Protein AF-A0A495KYU2-F1 (afdb_monomer)

pLDDT: mean 87.94, std 12.69, range [55.38, 97.56]

Sequence (71 aa):
MEELARLKAKFGDRYIIRCTRRFWIATDRDCDTTTEPTLIENSAAELEAKMRDPGPRVGVPYSSEVLGPRT

Structure (mmCIF, N/CA/C/O backbone):
data_AF-A0A495KYU2-F1
#
_entry.id   AF-A0A495KYU2-F1
#
loop_
_atom_site.group_PDB
_atom_site.id
_atom_site.type_symbol
_atom_site.label_atom_id
_atom_site.label_alt_id
_atom_site.label_comp_id
_atom_site.label_asym_id
_atom_site.label_entity_id
_atom_site.label_seq_id
_atom_site.pdbx_PDB_ins_code
_atom_site.Cartn_x
_atom_site.Cartn_y
_atom_site.Cartn_z
_atom_site.occupancy
_atom_site.B_iso_or_equiv
_atom_site.auth_seq_id
_atom_site.auth_comp_id
_atom_site.auth_asym_id
_atom_site.auth_atom_id
_atom_site.pdbx_PDB_model_num
ATOM 1 N N . MET A 1 1 ? -10.791 5.641 11.336 1.00 70.06 1 MET A N 1
ATOM 2 C CA . MET A 1 1 ? -11.350 4.460 10.625 1.00 70.06 1 MET A CA 1
ATOM 3 C C . MET A 1 1 ? -12.018 4.844 9.310 1.00 70.06 1 MET A C 1
ATOM 5 O O . MET A 1 1 ? -11.882 4.089 8.357 1.00 70.06 1 MET A O 1
ATOM 9 N N . GLU A 1 2 ? -12.682 6.001 9.224 1.00 91.19 2 GLU A N 1
ATOM 10 C CA . GLU A 1 2 ? -13.289 6.504 7.979 1.00 91.19 2 GLU A CA 1
ATOM 11 C C . GLU A 1 2 ? -12.292 6.613 6.811 1.00 91.19 2 GLU A C 1
ATOM 13 O O . GLU A 1 2 ? -12.559 6.116 5.721 1.00 91.19 2 GLU A O 1
ATOM 18 N N . GLU A 1 3 ? -11.089 7.141 7.054 1.00 93.50 3 GLU A N 1
ATOM 19 C CA . GLU A 1 3 ? -10.039 7.240 6.027 1.00 93.50 3 GLU A CA 1
ATOM 20 C C . GLU A 1 3 ? -9.605 5.873 5.486 1.00 93.50 3 GLU A C 1
ATOM 22 O O . GLU A 1 3 ? -9.412 5.709 4.284 1.00 93.50 3 GLU A O 1
ATOM 27 N N . LEU A 1 4 ? -9.519 4.856 6.350 1.00 93.94 4 LEU A N 1
ATOM 28 C CA . LEU A 1 4 ? -9.195 3.495 5.924 1.00 93.94 4 LEU A CA 1
ATOM 29 C C . LEU A 1 4 ? -10.292 2.925 5.023 1.00 93.94 4 LEU A C 1
ATOM 31 O O . LEU A 1 4 ? -9.979 2.294 4.016 1.00 93.94 4 LEU A O 1
ATOM 35 N N . ALA A 1 5 ? -11.562 3.154 5.363 1.00 95.81 5 ALA A N 1
ATOM 36 C CA . ALA A 1 5 ? -12.683 2.737 4.529 1.00 95.81 5 ALA A CA 1
ATOM 37 C C . ALA A 1 5 ? -12.666 3.457 3.171 1.00 95.81 5 ALA A C 1
ATOM 39 O O . ALA A 1 5 ? -12.809 2.805 2.138 1.00 95.81 5 ALA A O 1
ATOM 40 N N . ARG A 1 6 ? -12.393 4.770 3.156 1.00 96.81 6 ARG A N 1
ATOM 41 C CA . ARG A 1 6 ? -12.252 5.560 1.925 1.00 96.81 6 ARG A CA 1
ATOM 42 C C . ARG A 1 6 ? -11.122 5.035 1.036 1.00 96.81 6 ARG A C 1
ATOM 44 O O . ARG A 1 6 ? -11.334 4.843 -0.159 1.00 96.81 6 ARG A O 1
ATOM 51 N N . LEU A 1 7 ? -9.935 4.793 1.595 1.00 95.81 7 LEU A N 1
ATOM 52 C CA . LEU A 1 7 ? -8.801 4.279 0.824 1.00 95.81 7 LEU A CA 1
ATOM 53 C C . LEU A 1 7 ? -9.082 2.877 0.283 1.00 95.81 7 LEU A C 1
ATOM 55 O O . LEU A 1 7 ? -8.794 2.609 -0.880 1.00 95.81 7 LEU A O 1
ATOM 59 N N . LYS A 1 8 ? -9.712 2.006 1.080 1.00 97.19 8 LYS A N 1
ATOM 60 C CA . LYS A 1 8 ? -10.140 0.676 0.624 1.00 97.19 8 LYS A CA 1
ATOM 61 C C . LYS A 1 8 ? -11.167 0.746 -0.501 1.00 97.19 8 LYS A C 1
ATOM 63 O O . LYS A 1 8 ? -11.049 -0.013 -1.451 1.00 97.19 8 LYS A O 1
ATOM 68 N N . ALA A 1 9 ? -12.134 1.656 -0.429 1.00 97.06 9 ALA A N 1
ATOM 69 C CA . ALA A 1 9 ? -13.110 1.836 -1.501 1.00 97.06 9 ALA A CA 1
ATOM 70 C C . ALA A 1 9 ? -12.458 2.348 -2.796 1.00 97.06 9 ALA A C 1
ATOM 72 O O . ALA A 1 9 ? -12.836 1.927 -3.882 1.00 97.06 9 ALA A O 1
ATOM 73 N N . LYS A 1 10 ? -11.464 3.236 -2.682 1.00 97.19 10 LYS A N 1
ATOM 74 C CA . LYS A 1 10 ? -10.827 3.886 -3.833 1.00 97.19 10 LYS A CA 1
ATOM 75 C C . LYS A 1 10 ? -9.732 3.050 -4.500 1.00 97.19 10 LYS A C 1
ATOM 77 O O . LYS A 1 10 ? -9.610 3.076 -5.716 1.00 97.19 10 LYS A O 1
ATOM 82 N N . PHE A 1 11 ? -8.925 2.345 -3.714 1.00 96.31 11 PHE A N 1
ATOM 83 C CA . PHE A 1 11 ? -7.723 1.653 -4.191 1.00 96.31 11 PHE A CA 1
ATOM 84 C C . PHE A 1 11 ? -7.696 0.164 -3.839 1.00 96.31 11 PHE A C 1
ATOM 86 O O . PHE A 1 11 ? -6.705 -0.511 -4.110 1.00 96.31 11 PHE A O 1
ATOM 93 N N . GLY A 1 12 ? -8.754 -0.358 -3.215 1.00 94.56 12 GLY A N 1
ATOM 94 C CA . GLY A 1 12 ? -8.793 -1.733 -2.723 1.00 94.56 12 GLY A CA 1
ATOM 95 C C . GLY A 1 12 ? -8.714 -2.799 -3.811 1.00 94.56 12 GLY A C 1
ATOM 96 O O . GLY A 1 12 ? -8.389 -3.936 -3.486 1.00 94.56 12 GLY A O 1
ATOM 97 N N . ASP A 1 13 ? -8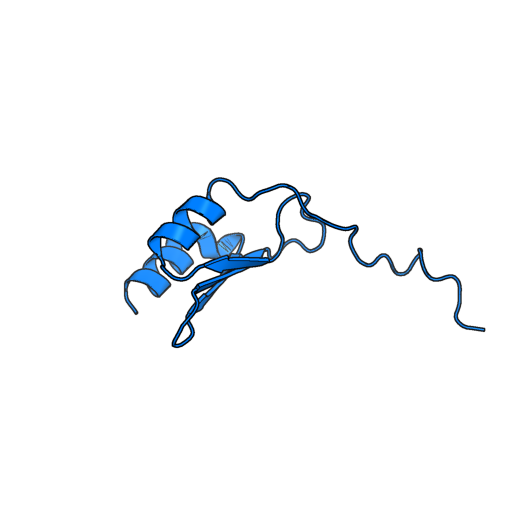.988 -2.444 -5.067 1.00 95.94 13 ASP A N 1
ATOM 98 C CA . ASP A 1 13 ? -8.792 -3.315 -6.228 1.00 95.94 13 ASP A CA 1
ATOM 99 C C . ASP A 1 13 ? -7.311 -3.660 -6.436 1.00 95.94 13 ASP A C 1
ATOM 101 O O . ASP A 1 13 ? -6.963 -4.830 -6.552 1.00 95.94 13 ASP A O 1
ATOM 105 N N . ARG A 1 14 ? -6.436 -2.651 -6.359 1.00 95.56 14 ARG 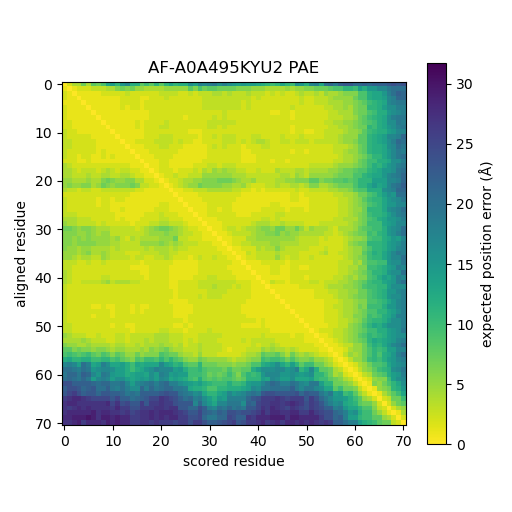A N 1
ATOM 106 C CA . ARG A 1 14 ? -4.989 -2.796 -6.561 1.00 95.56 14 ARG A CA 1
ATOM 107 C C . ARG A 1 14 ? -4.228 -3.101 -5.276 1.00 95.56 14 ARG A C 1
ATOM 109 O O . ARG A 1 14 ? -3.249 -3.835 -5.301 1.00 95.56 14 ARG A O 1
ATOM 116 N N . TYR A 1 15 ? -4.669 -2.560 -4.143 1.00 96.69 15 TYR A N 1
ATOM 117 C CA . TYR A 1 15 ? -3.921 -2.628 -2.891 1.00 96.69 15 TYR A CA 1
ATOM 118 C C . TYR A 1 15 ? -4.68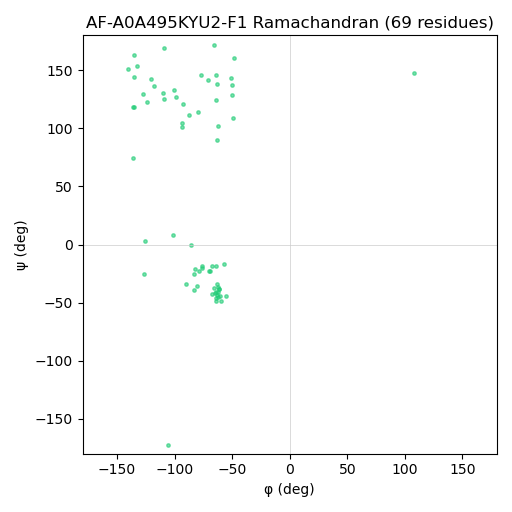6 -3.333 -1.772 1.00 96.69 15 TYR A C 1
ATOM 120 O O . TYR A 1 15 ? -5.884 -3.138 -1.557 1.00 96.69 15 TYR A O 1
ATOM 128 N N . ILE A 1 16 ? -3.958 -4.103 -0.971 1.00 97.00 16 ILE A N 1
ATOM 129 C CA . ILE A 1 16 ? -4.381 -4.528 0.362 1.00 97.00 16 ILE A CA 1
ATOM 130 C C . ILE A 1 16 ? -3.946 -3.441 1.344 1.00 97.00 16 ILE A C 1
ATOM 132 O O . ILE A 1 16 ? -2.757 -3.249 1.590 1.00 97.00 16 ILE A O 1
ATOM 136 N N . ILE A 1 17 ? -4.918 -2.723 1.910 1.00 97.25 17 ILE A N 1
ATOM 137 C CA . ILE A 1 17 ? -4.665 -1.534 2.735 1.00 97.25 17 ILE A CA 1
ATOM 138 C C . ILE A 1 17 ? -4.987 -1.827 4.197 1.00 97.25 17 ILE A C 1
ATOM 140 O O . ILE A 1 17 ? -6.080 -2.305 4.530 1.00 97.25 17 ILE A O 1
ATOM 144 N N . ARG A 1 18 ? -4.056 -1.495 5.090 1.00 96.44 18 ARG A N 1
ATOM 145 C CA . ARG A 1 18 ? -4.222 -1.621 6.541 1.00 96.44 18 ARG A CA 1
ATOM 146 C C . ARG A 1 18 ? -3.606 -0.434 7.272 1.00 96.44 18 ARG A C 1
ATOM 148 O O . ARG A 1 18 ? -2.627 0.149 6.826 1.00 96.44 18 ARG A O 1
ATOM 155 N N . CYS A 1 19 ? -4.172 -0.114 8.429 1.00 94.62 19 CYS A N 1
ATOM 156 C CA . CYS A 1 19 ? -3.640 0.883 9.348 1.00 94.62 19 CYS A CA 1
ATOM 157 C C . CYS A 1 19 ? -3.282 0.190 10.663 1.00 94.62 19 CYS A C 1
ATOM 159 O O . CYS A 1 19 ? -4.043 -0.633 11.172 1.00 94.62 19 CYS A O 1
ATOM 161 N N . THR A 1 20 ? -2.122 0.526 11.208 1.00 91.75 20 THR A N 1
ATOM 162 C CA . THR A 1 20 ? -1.698 0.162 12.565 1.00 91.75 20 THR A CA 1
ATOM 163 C C . THR A 1 20 ? -1.784 1.397 13.467 1.00 91.75 20 THR A C 1
ATOM 165 O O . THR A 1 20 ? -2.271 2.439 13.043 1.00 91.75 20 THR A O 1
ATOM 168 N N . ARG A 1 21 ? -1.302 1.326 14.716 1.00 90.62 21 ARG A N 1
ATOM 169 C CA . ARG A 1 21 ? -1.259 2.508 15.601 1.00 90.62 21 ARG A CA 1
ATOM 170 C C . ARG A 1 21 ? -0.280 3.597 15.140 1.00 90.62 21 ARG A C 1
ATOM 172 O O . ARG A 1 21 ? -0.372 4.710 15.638 1.00 90.62 21 ARG A O 1
ATOM 179 N N . ARG A 1 22 ? 0.677 3.266 14.267 1.00 91.25 22 ARG A N 1
ATOM 180 C CA . ARG A 1 22 ? 1.755 4.179 13.839 1.00 91.25 22 ARG A CA 1
ATOM 181 C C . ARG A 1 22 ? 1.881 4.348 12.332 1.00 91.25 22 ARG A C 1
ATOM 183 O O . ARG A 1 22 ? 2.391 5.367 11.902 1.00 91.25 22 ARG A O 1
ATOM 190 N N . PHE A 1 23 ? 1.448 3.359 11.558 1.00 95.69 23 PHE A N 1
ATOM 191 C CA . PHE A 1 23 ? 1.711 3.320 10.124 1.00 95.69 23 PHE A CA 1
ATOM 192 C C . PHE A 1 23 ? 0.481 2.935 9.323 1.00 95.69 23 PHE A C 1
ATOM 194 O O . PHE A 1 23 ? -0.288 2.049 9.719 1.00 95.69 23 PHE A O 1
ATOM 201 N N . TRP A 1 24 ?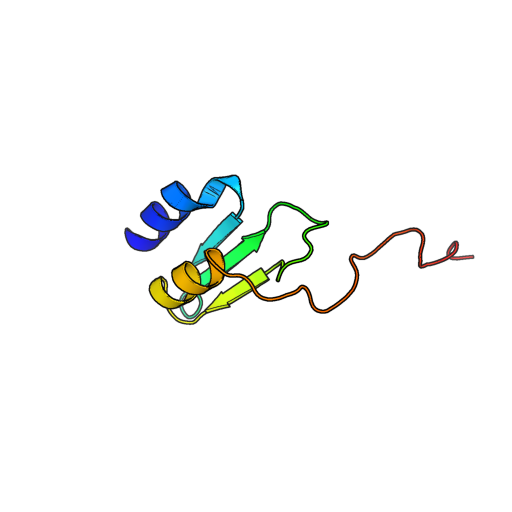 0.388 3.552 8.157 1.00 97.38 24 TRP A N 1
ATOM 202 C CA . TRP A 1 24 ? -0.501 3.230 7.062 1.00 97.38 24 TRP A CA 1
ATOM 203 C C . TRP A 1 24 ? 0.275 2.413 6.038 1.00 97.38 24 TRP A C 1
ATOM 205 O O . TRP A 1 24 ? 1.360 2.804 5.623 1.00 97.38 24 TRP A O 1
ATOM 215 N N . ILE A 1 25 ? -0.256 1.249 5.673 1.00 97.44 25 ILE A N 1
ATOM 216 C CA . ILE A 1 25 ? 0.432 0.280 4.823 1.00 97.44 25 ILE A CA 1
ATOM 217 C C . ILE A 1 25 ? -0.486 -0.085 3.659 1.00 97.44 25 ILE A C 1
ATOM 219 O O . ILE A 1 25 ? -1.637 -0.474 3.886 1.00 97.44 25 ILE A O 1
ATOM 223 N N . ALA A 1 26 ? 0.037 -0.014 2.437 1.00 97.56 26 ALA A N 1
ATOM 224 C CA . ALA A 1 26 ? -0.605 -0.531 1.234 1.00 97.56 26 ALA A CA 1
ATOM 225 C C . ALA A 1 26 ? 0.335 -1.512 0.534 1.00 97.56 26 ALA A C 1
ATOM 227 O O . ALA A 1 26 ? 1.455 -1.158 0.182 1.00 97.56 26 ALA A O 1
ATOM 228 N N . THR A 1 27 ? -0.126 -2.740 0.330 1.00 96.12 27 THR A N 1
ATOM 229 C CA . THR A 1 27 ? 0.616 -3.766 -0.410 1.00 96.12 27 THR A CA 1
ATOM 230 C C . THR A 1 27 ? -0.072 -4.001 -1.744 1.00 96.12 27 THR A C 1
ATOM 232 O O . THR A 1 27 ? -1.280 -4.241 -1.754 1.00 96.12 27 THR A O 1
ATOM 235 N N . ASP A 1 28 ? 0.663 -3.877 -2.848 1.00 95.50 28 ASP A N 1
ATOM 236 C CA . ASP A 1 28 ? 0.146 -4.161 -4.189 1.00 95.50 28 ASP A CA 1
ATOM 237 C C . ASP A 1 28 ? -0.225 -5.650 -4.269 1.00 95.50 28 ASP A C 1
ATOM 239 O O . ASP A 1 28 ? 0.448 -6.512 -3.696 1.00 95.50 28 ASP A O 1
ATOM 243 N N . ARG A 1 29 ? -1.358 -5.946 -4.899 1.00 94.56 29 ARG A N 1
ATOM 244 C CA . ARG A 1 29 ? -1.831 -7.318 -5.089 1.00 94.56 29 ARG A CA 1
ATOM 245 C C . ARG A 1 29 ? -1.104 -8.018 -6.228 1.00 94.56 29 ARG A C 1
ATOM 247 O O . ARG A 1 29 ? -1.078 -9.246 -6.237 1.00 94.56 29 ARG A O 1
ATOM 254 N N . ASP A 1 30 ? -0.541 -7.258 -7.162 1.00 90.94 30 ASP A N 1
ATOM 255 C CA . ASP A 1 30 ? 0.294 -7.785 -8.229 1.00 90.94 30 ASP A CA 1
ATOM 256 C C . ASP A 1 30 ? 1.710 -8.066 -7.701 1.00 90.94 30 ASP A C 1
ATOM 258 O O . ASP A 1 30 ? 2.456 -7.157 -7.326 1.00 90.94 30 ASP A O 1
ATOM 262 N N . CYS A 1 31 ? 2.091 -9.345 -7.664 1.00 84.00 31 CYS A N 1
ATOM 263 C CA . CYS A 1 31 ? 3.413 -9.775 -7.213 1.00 84.00 31 CYS A CA 1
ATOM 264 C C . CYS A 1 31 ? 4.542 -9.376 -8.173 1.00 84.00 31 CYS A C 1
ATOM 266 O O . CYS A 1 31 ? 5.692 -9.232 -7.733 1.00 84.00 31 CYS A O 1
ATOM 268 N N . ASP A 1 32 ? 4.214 -9.139 -9.441 1.00 85.62 32 ASP A N 1
ATOM 269 C CA . ASP A 1 32 ? 5.146 -8.821 -10.521 1.00 85.62 32 ASP A CA 1
ATOM 270 C C . ASP A 1 32 ? 5.175 -7.321 -10.849 1.00 85.62 32 ASP A C 1
ATOM 272 O O . ASP A 1 32 ? 5.861 -6.898 -11.780 1.00 85.62 32 ASP A O 1
ATOM 276 N N . THR A 1 33 ? 4.507 -6.495 -10.030 1.00 88.44 33 THR A N 1
ATOM 277 C CA . THR A 1 33 ? 4.486 -5.037 -10.187 1.00 88.44 33 THR A CA 1
ATOM 278 C C . THR A 1 33 ? 5.896 -4.465 -10.336 1.00 88.44 33 THR A C 1
ATOM 280 O O . THR A 1 33 ? 6.831 -4.838 -9.617 1.00 88.44 33 THR A O 1
ATOM 283 N N . THR A 1 34 ? 6.052 -3.518 -11.260 1.00 88.50 34 THR A N 1
ATOM 284 C CA . THR A 1 34 ? 7.308 -2.790 -11.501 1.00 88.50 34 THR A CA 1
ATOM 285 C C . THR A 1 34 ? 7.469 -1.575 -10.586 1.00 88.50 34 THR A C 1
ATOM 287 O O . THR A 1 34 ? 8.472 -0.864 -10.663 1.00 88.50 34 THR A O 1
ATOM 290 N N . THR A 1 35 ? 6.484 -1.323 -9.723 1.00 90.38 35 THR A N 1
ATOM 291 C CA . THR A 1 35 ? 6.460 -0.214 -8.758 1.00 90.38 35 THR A CA 1
ATOM 292 C C . THR A 1 35 ? 6.635 -0.720 -7.327 1.00 90.38 35 THR A C 1
ATOM 294 O O . THR A 1 35 ? 6.611 -1.926 -7.098 1.00 90.38 35 THR A O 1
ATOM 297 N N . GLU A 1 36 ? 6.859 0.174 -6.362 1.00 90.88 36 GLU A N 1
ATOM 298 C CA . GLU A 1 36 ? 7.011 -0.165 -4.942 1.00 90.88 36 GLU A CA 1
ATOM 299 C C . GLU A 1 36 ? 5.866 -1.091 -4.462 1.00 90.88 36 GLU A C 1
ATOM 301 O O . GLU A 1 36 ? 4.724 -0.644 -4.322 1.00 90.88 36 GLU A O 1
ATOM 306 N N . PRO A 1 37 ? 6.139 -2.384 -4.183 1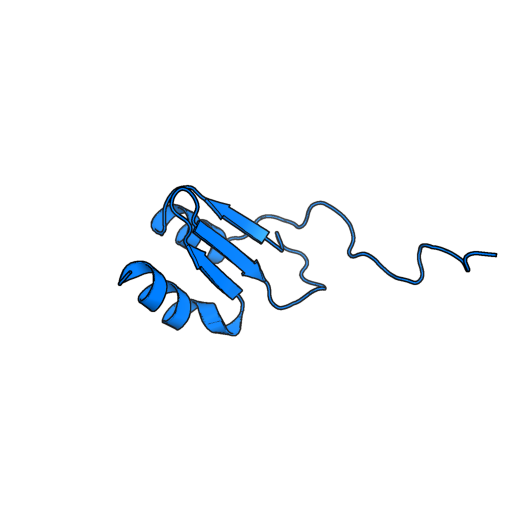.00 91.25 37 PRO A N 1
ATOM 307 C CA . PRO A 1 37 ? 5.083 -3.359 -3.911 1.00 91.25 37 PRO A CA 1
ATOM 308 C C . PRO A 1 37 ? 4.494 -3.201 -2.508 1.00 91.25 37 PRO A C 1
ATOM 310 O O . PRO A 1 37 ? 3.427 -3.725 -2.207 1.00 91.25 37 PRO A O 1
ATOM 313 N N . THR A 1 38 ? 5.194 -2.519 -1.602 1.00 94.00 38 THR A N 1
ATOM 314 C CA . THR A 1 38 ? 4.686 -2.181 -0.272 1.00 94.00 38 THR A CA 1
ATOM 315 C C . THR A 1 38 ? 5.032 -0.736 0.040 1.00 94.00 38 THR A C 1
ATOM 317 O O . THR A 1 38 ? 6.201 -0.379 0.124 1.00 94.00 38 THR A O 1
ATOM 320 N N . LEU A 1 39 ? 3.992 0.067 0.233 1.00 95.06 39 LEU A N 1
ATOM 321 C CA . LEU A 1 39 ? 4.052 1.469 0.623 1.00 95.06 39 LEU A CA 1
ATOM 322 C C . LEU A 1 39 ? 3.776 1.563 2.126 1.00 95.06 39 LEU A C 1
ATOM 324 O O . LEU A 1 39 ? 2.831 0.933 2.616 1.00 95.06 39 LEU A O 1
ATOM 328 N N . ILE A 1 40 ? 4.588 2.327 2.856 1.00 96.38 40 ILE A N 1
ATOM 329 C CA . ILE A 1 40 ? 4.460 2.513 4.306 1.00 96.38 40 ILE A CA 1
ATOM 330 C C . ILE A 1 40 ? 4.634 3.991 4.617 1.00 96.38 40 ILE A C 1
ATOM 332 O O . ILE A 1 40 ? 5.708 4.535 4.406 1.00 96.38 40 ILE A O 1
ATOM 336 N N . GLU A 1 41 ? 3.599 4.609 5.172 1.00 97.00 41 GLU A N 1
ATOM 337 C CA . GLU A 1 41 ? 3.589 6.036 5.490 1.00 97.00 41 GLU A CA 1
ATOM 338 C C . GLU A 1 41 ? 3.018 6.292 6.890 1.00 97.00 41 GLU A C 1
ATOM 340 O O . GLU A 1 41 ? 2.355 5.433 7.482 1.00 97.00 41 GLU A O 1
ATOM 345 N N . ASN A 1 42 ? 3.266 7.481 7.443 1.00 96.25 42 ASN A N 1
ATOM 346 C CA . ASN A 1 42 ? 2.799 7.845 8.787 1.00 96.25 42 ASN A CA 1
ATOM 347 C C . ASN A 1 42 ? 1.337 8.318 8.792 1.00 96.25 42 ASN A C 1
ATOM 349 O O . ASN A 1 42 ? 0.660 8.231 9.819 1.00 96.25 42 ASN A O 1
ATOM 353 N N . SER A 1 43 ? 0.828 8.756 7.637 1.00 95.38 43 SER A N 1
ATOM 354 C CA . SER A 1 43 ? -0.507 9.343 7.494 1.00 95.38 43 SER A CA 1
ATOM 355 C C . SER A 1 43 ? -1.277 8.755 6.309 1.00 95.38 43 SER A C 1
ATOM 357 O O . SER A 1 43 ? -0.695 8.360 5.299 1.00 95.38 43 SER A O 1
ATOM 359 N N . ALA A 1 44 ? -2.613 8.772 6.379 1.00 94.81 44 ALA A N 1
ATOM 360 C CA . ALA A 1 44 ? -3.467 8.329 5.273 1.00 94.81 44 ALA A CA 1
ATOM 361 C C . ALA A 1 44 ? -3.280 9.180 4.004 1.00 94.81 44 ALA A C 1
ATOM 363 O O . ALA A 1 44 ? -3.330 8.654 2.895 1.00 94.81 44 ALA A O 1
ATOM 364 N N . ALA A 1 45 ? -3.057 10.488 4.168 1.00 95.62 45 ALA A N 1
ATOM 365 C CA . ALA A 1 45 ? -2.839 11.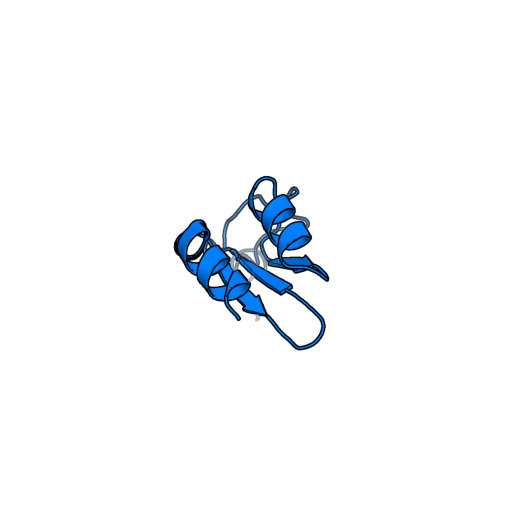416 3.060 1.00 95.62 45 ALA A CA 1
ATOM 366 C C . ALA A 1 45 ? -1.513 11.151 2.327 1.00 95.62 45 ALA A C 1
ATOM 368 O O . ALA A 1 45 ? -1.487 11.137 1.098 1.00 95.62 45 ALA A O 1
ATOM 369 N N . GLU A 1 46 ? -0.438 10.891 3.076 1.00 96.00 46 GLU A N 1
ATOM 370 C CA . GLU A 1 46 ? 0.872 10.517 2.526 1.00 96.00 46 GLU A CA 1
ATOM 371 C C . GLU A 1 46 ? 0.771 9.192 1.766 1.00 96.00 46 GLU A C 1
ATOM 373 O O . GLU A 1 46 ? 1.201 9.099 0.615 1.00 96.00 46 GLU A O 1
ATOM 378 N N . LEU A 1 47 ? 0.088 8.203 2.359 1.00 96.38 47 LEU A N 1
ATOM 379 C CA . LEU A 1 47 ? -0.160 6.929 1.696 1.00 96.38 47 LEU A CA 1
ATOM 380 C C . LEU A 1 47 ? -0.976 7.120 0.407 1.00 96.38 47 LEU A C 1
ATOM 382 O O . LEU A 1 47 ? -0.619 6.561 -0.622 1.00 96.38 47 LEU A O 1
ATOM 386 N N . GLU A 1 48 ? -2.037 7.935 0.415 1.00 97.06 48 GLU A N 1
ATOM 387 C CA . GLU A 1 48 ? -2.835 8.215 -0.788 1.00 97.06 48 GLU A CA 1
ATOM 388 C C . GLU A 1 48 ? -2.015 8.880 -1.902 1.00 97.06 48 GLU A C 1
ATOM 390 O O . GLU A 1 48 ? -2.243 8.595 -3.080 1.00 97.06 48 GLU A O 1
ATOM 395 N N . ALA A 1 49 ? -1.097 9.784 -1.554 1.00 96.94 49 ALA A N 1
ATOM 396 C CA . ALA A 1 49 ? -0.203 10.407 -2.524 1.00 96.94 49 ALA A CA 1
ATOM 397 C C . ALA A 1 49 ? 0.717 9.353 -3.158 1.00 96.94 49 ALA A C 1
ATOM 399 O O . ALA A 1 49 ? 0.757 9.234 -4.383 1.00 96.94 49 ALA A O 1
ATOM 400 N N . LYS A 1 50 ? 1.350 8.513 -2.332 1.00 95.25 50 LYS A N 1
ATOM 401 C CA . LYS A 1 50 ? 2.207 7.412 -2.791 1.00 95.25 50 LYS A CA 1
ATOM 402 C C . LYS A 1 50 ? 1.466 6.343 -3.592 1.00 95.25 50 LYS A C 1
ATOM 404 O O . LYS A 1 50 ? 2.019 5.798 -4.532 1.00 95.25 50 LYS A O 1
ATOM 409 N N . MET A 1 51 ? 0.207 6.053 -3.275 1.00 95.31 51 MET A N 1
ATOM 410 C CA . MET A 1 51 ? -0.605 5.093 -4.034 1.00 95.31 51 MET A CA 1
ATOM 411 C C . MET A 1 51 ? -0.999 5.602 -5.427 1.00 95.31 51 MET A C 1
ATOM 413 O O . MET A 1 51 ? -1.330 4.797 -6.297 1.00 95.31 51 MET A O 1
ATOM 417 N N . ARG A 1 52 ? -1.007 6.925 -5.646 1.00 95.81 52 ARG A N 1
ATOM 418 C CA . ARG A 1 52 ? -1.241 7.513 -6.975 1.00 95.81 52 ARG A CA 1
ATOM 419 C C . ARG A 1 52 ? 0.006 7.497 -7.844 1.00 95.81 52 ARG A C 1
ATOM 421 O O . ARG A 1 52 ? -0.124 7.315 -9.048 1.00 95.81 52 ARG A O 1
ATOM 428 N N . ASP A 1 53 ? 1.164 7.691 -7.227 1.00 94.38 53 ASP A N 1
ATOM 429 C CA . ASP A 1 53 ? 2.458 7.739 -7.900 1.00 94.38 53 ASP A CA 1
ATOM 430 C C . ASP A 1 53 ? 3.489 6.923 -7.100 1.00 94.38 53 ASP A C 1
ATOM 432 O O . ASP A 1 53 ? 4.299 7.480 -6.349 1.00 94.38 53 ASP A O 1
ATOM 436 N N . PRO A 1 54 ? 3.402 5.579 -7.157 1.00 92.81 54 PRO A N 1
ATOM 437 C CA . PRO A 1 54 ? 4.352 4.725 -6.464 1.00 92.81 54 PRO A CA 1
ATOM 438 C C . PRO A 1 54 ? 5.708 4.802 -7.166 1.00 92.81 54 PRO A C 1
ATOM 440 O O . PRO A 1 54 ? 5.789 4.831 -8.395 1.00 92.81 54 PRO A O 1
ATOM 443 N N . GLY A 1 55 ? 6.788 4.804 -6.387 1.00 91.31 55 GLY A N 1
ATOM 444 C CA . GLY A 1 55 ? 8.137 4.809 -6.935 1.00 91.31 55 GLY A CA 1
ATOM 445 C C . GLY A 1 55 ? 8.460 3.521 -7.701 1.00 91.31 55 GLY A C 1
ATOM 446 O O . GLY A 1 55 ? 7.697 2.548 -7.666 1.00 91.31 55 GLY A O 1
ATOM 447 N N . PRO A 1 56 ? 9.611 3.477 -8.391 1.00 89.81 56 PRO A N 1
ATOM 448 C CA . PRO A 1 56 ? 10.068 2.262 -9.047 1.00 89.81 56 PRO A CA 1
ATOM 449 C C . PRO A 1 56 ? 10.357 1.170 -8.016 1.00 89.81 56 PRO A C 1
ATOM 451 O O . PRO A 1 56 ? 10.846 1.435 -6.915 1.00 89.81 56 PRO A O 1
ATOM 454 N N . ARG A 1 57 ? 10.095 -0.083 -8.388 1.00 86.31 57 ARG A N 1
ATOM 455 C CA . ARG A 1 57 ? 10.436 -1.224 -7.545 1.00 86.31 57 ARG A CA 1
ATOM 456 C C . ARG A 1 57 ? 11.948 -1.326 -7.383 1.00 86.31 57 ARG A C 1
ATOM 458 O O . ARG A 1 57 ? 12.689 -1.448 -8.356 1.00 86.31 57 ARG A O 1
ATOM 465 N N . VAL A 1 58 ? 12.390 -1.341 -6.131 1.00 81.12 58 VAL A N 1
ATOM 466 C CA . VAL A 1 58 ? 13.780 -1.618 -5.773 1.00 81.12 58 VAL A CA 1
ATOM 467 C C . VAL A 1 58 ? 13.926 -3.115 -5.481 1.00 81.12 58 VAL A C 1
ATOM 469 O O . VAL A 1 58 ? 13.462 -3.616 -4.460 1.00 81.12 58 VAL A O 1
ATOM 472 N N . GLY A 1 59 ? 14.530 -3.849 -6.418 1.00 73.00 59 GLY A N 1
ATOM 473 C CA . GLY A 1 59 ? 14.771 -5.293 -6.311 1.00 73.00 59 GLY A CA 1
ATOM 474 C C . GLY A 1 59 ? 13.882 -6.145 -7.220 1.00 73.00 59 GLY A C 1
ATOM 475 O O . GLY A 1 59 ? 12.737 -5.809 -7.510 1.00 73.00 59 GLY A O 1
ATOM 476 N N . VAL A 1 60 ? 14.424 -7.270 -7.681 1.00 68.94 60 VAL A N 1
ATOM 477 C CA . VAL A 1 60 ? 13.693 -8.208 -8.540 1.00 68.94 60 VAL A CA 1
ATOM 478 C C . VAL A 1 60 ? 12.707 -9.047 -7.717 1.00 68.94 60 VAL A C 1
ATOM 480 O O . VAL A 1 60 ? 12.999 -9.363 -6.557 1.00 68.94 60 VAL A O 1
ATOM 483 N N . PRO A 1 61 ? 11.538 -9.417 -8.275 1.00 66.88 61 PRO A N 1
ATOM 484 C CA . PRO A 1 61 ? 10.695 -10.446 -7.683 1.00 66.88 61 PRO A CA 1
ATOM 485 C C . PRO A 1 61 ? 11.514 -11.707 -7.404 1.00 66.88 61 PRO A C 1
ATOM 487 O O . PRO A 1 61 ? 12.398 -12.069 -8.183 1.00 66.88 61 PRO A O 1
ATOM 490 N N . TYR A 1 62 ? 11.216 -12.385 -6.295 1.00 67.00 62 TYR A N 1
ATOM 491 C CA . TYR A 1 62 ? 11.774 -13.709 -6.053 1.00 67.00 62 TYR A CA 1
ATOM 492 C C . TYR A 1 62 ? 11.274 -14.647 -7.156 1.00 67.00 62 TYR A C 1
ATOM 494 O O . TYR A 1 62 ? 10.129 -15.086 -7.132 1.00 67.00 62 TYR A O 1
ATOM 502 N N . SER A 1 63 ? 12.128 -14.925 -8.138 1.00 64.00 63 SER A N 1
ATOM 503 C CA . SER A 1 63 ? 11.868 -15.931 -9.160 1.00 64.00 63 SER A CA 1
ATOM 504 C C . SER A 1 63 ? 12.471 -17.245 -8.694 1.00 64.00 63 SER A C 1
ATOM 506 O O . SER A 1 63 ? 13.678 -17.336 -8.460 1.00 64.00 63 SER A O 1
ATOM 508 N N . SER A 1 64 ? 11.628 -18.270 -8.567 1.00 63.03 64 SER A N 1
ATOM 509 C CA . SER A 1 64 ? 12.065 -19.633 -8.227 1.00 63.03 64 SER A CA 1
ATOM 510 C C . SER A 1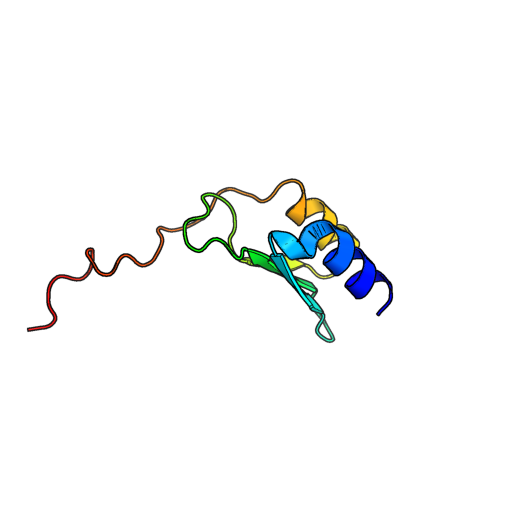 64 ? 13.102 -20.203 -9.209 1.00 63.03 64 SER A C 1
ATOM 512 O O . SER A 1 64 ? 13.823 -21.127 -8.860 1.00 63.03 64 SER A O 1
ATOM 514 N N . GLU A 1 65 ? 13.233 -19.602 -10.394 1.00 61.56 65 GLU A N 1
ATOM 515 C CA . GLU A 1 65 ? 14.218 -19.936 -11.428 1.00 61.56 65 GLU A CA 1
ATOM 516 C C . GLU A 1 65 ? 15.642 -19.427 -11.126 1.00 61.56 65 GLU A C 1
ATOM 518 O O . GLU A 1 65 ? 16.608 -19.931 -11.692 1.00 61.56 65 GLU A O 1
ATOM 523 N N . VAL A 1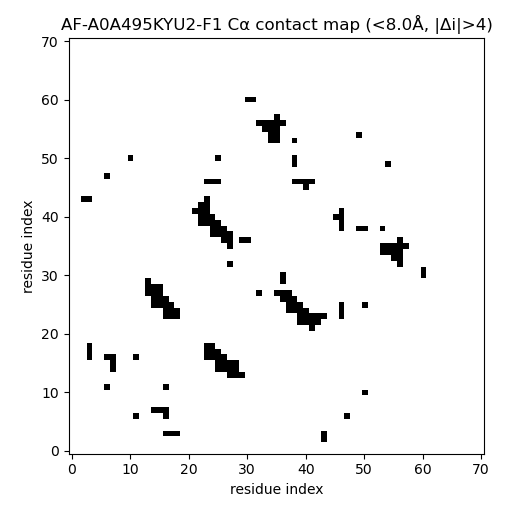 66 ? 15.802 -18.431 -10.242 1.00 59.78 66 VAL A N 1
ATOM 524 C CA . VAL A 1 66 ? 17.107 -17.795 -9.954 1.00 59.78 66 VAL A CA 1
ATOM 525 C C . VAL A 1 66 ? 17.922 -18.595 -8.932 1.00 59.78 66 VAL A C 1
ATOM 527 O O . VAL A 1 66 ? 19.152 -18.539 -8.931 1.00 59.78 66 VAL A O 1
ATOM 530 N N . LEU A 1 67 ? 17.260 -19.383 -8.080 1.00 59.19 67 LEU A N 1
ATOM 531 C CA . LEU A 1 67 ? 17.919 -20.406 -7.276 1.00 59.19 67 LEU A CA 1
ATOM 532 C C . LEU A 1 67 ? 17.826 -21.717 -8.060 1.00 59.19 67 LEU A C 1
ATOM 534 O O . LEU A 1 67 ? 16.785 -22.369 -8.054 1.00 59.19 67 LEU A O 1
ATOM 538 N N . GLY A 1 68 ? 18.912 -22.114 -8.726 1.00 60.53 68 GLY A N 1
ATOM 539 C CA . GLY A 1 68 ? 19.043 -23.480 -9.242 1.00 60.53 68 GLY A CA 1
ATOM 540 C C . GLY A 1 68 ? 18.691 -24.523 -8.164 1.00 60.53 68 GLY A C 1
ATOM 541 O O . GLY A 1 68 ? 18.679 -24.193 -6.971 1.00 60.53 68 GLY A O 1
ATOM 542 N N . PRO A 1 69 ? 18.375 -25.773 -8.553 1.00 55.38 69 PRO A N 1
ATOM 543 C CA . PRO A 1 69 ? 17.879 -26.780 -7.623 1.00 55.38 69 PRO A CA 1
ATOM 544 C C . PRO A 1 69 ? 18.790 -26.870 -6.397 1.00 55.38 69 PRO A C 1
ATOM 546 O O . PRO A 1 69 ? 20.006 -27.005 -6.529 1.00 55.38 69 PRO A O 1
ATOM 549 N N . ARG A 1 70 ? 18.194 -26.782 -5.201 1.00 60.69 70 ARG A N 1
ATOM 550 C CA . ARG A 1 70 ? 18.859 -27.155 -3.949 1.00 60.69 70 ARG A CA 1
ATOM 551 C C . ARG A 1 70 ? 19.171 -28.652 -4.029 1.00 60.69 70 ARG A C 1
ATOM 553 O O . ARG A 1 70 ? 18.312 -29.465 -3.702 1.00 60.69 70 ARG A O 1
ATOM 560 N N . THR A 1 71 ? 20.350 -28.987 -4.545 1.00 59.72 71 THR A N 1
ATOM 561 C CA . THR A 1 71 ? 20.994 -30.294 -4.370 1.00 59.72 71 THR A CA 1
ATOM 562 C C . THR A 1 71 ? 21.533 -30.420 -2.960 1.00 59.72 71 THR A C 1
ATOM 564 O O . THR A 1 71 ? 22.133 -29.420 -2.497 1.00 59.72 71 THR A O 1
#

Solvent-accessible surface area (backbone atoms only — not comparable to full-atom values): 4371 Å² total; per-residue (Å²): 110,69,66,58,53,52,49,41,74,75,42,40,89,54,27,56,70,51,73,60,100,67,39,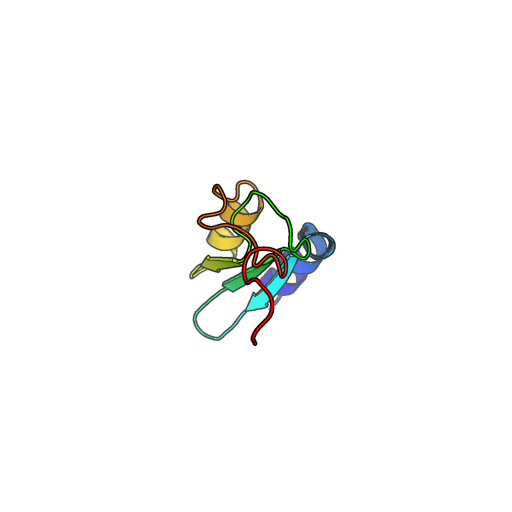27,36,37,31,47,68,55,81,81,55,70,34,48,50,65,46,78,27,76,37,70,67,57,37,54,53,39,72,75,59,55,52,73,40,86,73,80,70,91,51,79,79,76,56,66,84,91,123

Secondary structure (DSSP, 8-state):
-HHHHHHHHHHTTTEEEEE-SS-EEEEES-TT-SB-SEEEESSHHHHHHHHHSPPBP-S----TTTS----

Mean predicted aligned error: 6.62 Å

Foldseek 3Di:
DVLQVVCCVVCVVQWDWDDDPFWTKTAGPDLQDQFDRIDIDRDSVVVVVCSVPGHGDDDGRPDPVVDDDPD

Nearest PDB structures (foldseek):
  2zpd-assembly1_A  TM=7.531E-01  e=3.399E-01  Escherichia coli K-12
  4hs5-assembly2_B  TM=6.014E-01  e=5.294E+00  Psychromonas ingrahamii 37
  1kjw-assembly1_A  TM=2.960E-01  e=2.263E+00  Rattus norvegicus
  6rnh-assembly1_B  TM=3.290E-01  e=3.350E+00  Plasmodium falciparum 3D7
  4uoi-assembly1_C  TM=4.687E-01  e=7.836E+00  Hepatitis C virus (isolate H77)

Radius of gyration: 14.61 Å; Cα contacts (8 Å, |Δi|>4): 87; chains: 1; bounding box: 34×42×27 Å